Protein AF-A0A2A4S0X7-F1 (afdb_monomer)

Sequence (95 aa):
MVALALATQSVDLKTLDYGEMDRICLILGSEQCGVSPSLLEIADHTVHIQMLGLNSSMNVAIACSIAVYEMTRHLAGAISVPGLSNRIEGGDEKA

Mean predicted aligned error: 8.59 Å

Foldseek 3Di:
DEEEDDDPQAAALLPDDCPPPQDDDYHFQDPVGTGDPVCVVPHPHYYYHDDPDPDPDDDRVVRVVVNCVSSCVVCVVPDPDPPPVVPPVPPDDDD

Solvent-accessible surface area (backbone atoms only — not comparable to full-atom values): 6231 Å² total; per-residue (Å²): 72,40,31,55,37,92,50,98,81,36,41,51,55,90,72,56,87,62,90,85,66,88,72,82,50,78,42,74,35,50,95,87,72,41,54,54,70,75,57,61,74,71,28,79,37,45,22,28,79,87,67,92,64,92,58,92,73,74,60,58,70,60,52,47,53,54,48,54,51,54,54,46,62,72,34,65,84,73,56,89,51,92,78,52,80,82,63,72,79,78,77,84,80,89,133

Structure (mmCIF, N/CA/C/O backbone):
data_AF-A0A2A4S0X7-F1
#
_entry.id   AF-A0A2A4S0X7-F1
#
loop_
_atom_site.group_PDB
_atom_site.id
_atom_site.type_symbol
_atom_site.label_atom_id
_atom_site.label_alt_id
_atom_site.label_comp_id
_atom_site.label_asym_id
_atom_site.label_entity_id
_atom_site.label_seq_id
_atom_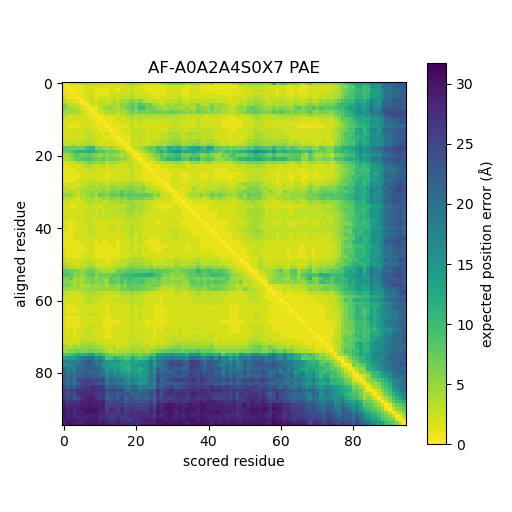site.pdbx_PDB_ins_code
_atom_site.Cartn_x
_atom_site.Cartn_y
_atom_site.Cartn_z
_atom_site.occupancy
_atom_site.B_iso_or_equiv
_atom_site.auth_seq_id
_atom_site.auth_comp_id
_atom_site.auth_asym_id
_atom_site.auth_atom_id
_atom_site.pdbx_PDB_model_num
ATOM 1 N N . MET A 1 1 ? -7.344 -7.883 -2.092 1.00 92.06 1 MET A N 1
ATOM 2 C CA . MET A 1 1 ? -7.629 -6.461 -1.833 1.00 92.06 1 MET A CA 1
ATOM 3 C C . MET A 1 1 ? -6.525 -5.915 -0.951 1.00 92.06 1 MET A C 1
ATOM 5 O O . MET A 1 1 ? -6.327 -6.413 0.147 1.00 92.06 1 MET A O 1
ATOM 9 N N . VAL A 1 2 ? -5.783 -4.930 -1.447 1.00 95.69 2 VAL A N 1
ATOM 10 C CA . VAL A 1 2 ? -4.703 -4.272 -0.703 1.00 95.69 2 VAL A CA 1
ATOM 11 C C . VAL A 1 2 ? -5.137 -2.838 -0.435 1.00 95.69 2 VAL A C 1
ATOM 13 O O . VAL A 1 2 ? -5.372 -2.089 -1.379 1.00 95.69 2 VAL A O 1
ATOM 16 N N . ALA A 1 3 ? -5.284 -2.454 0.829 1.00 97.31 3 ALA A N 1
ATOM 17 C CA . ALA A 1 3 ? -5.646 -1.100 1.225 1.00 97.31 3 ALA A CA 1
ATOM 18 C C . ALA A 1 3 ? -4.405 -0.275 1.556 1.00 97.31 3 ALA A C 1
ATOM 20 O O . ALA A 1 3 ? -3.632 -0.651 2.433 1.00 97.31 3 ALA A O 1
ATOM 21 N N . LEU A 1 4 ? -4.233 0.865 0.884 1.00 97.06 4 LEU A N 1
ATOM 22 C CA . LEU A 1 4 ? -3.171 1.816 1.195 1.00 97.06 4 LEU A CA 1
ATOM 23 C C . LEU A 1 4 ? -3.664 2.809 2.253 1.00 97.06 4 LEU A C 1
ATOM 25 O O . LEU A 1 4 ? -4.369 3.770 1.940 1.00 97.06 4 LEU A O 1
ATOM 29 N N . ALA A 1 5 ? -3.305 2.566 3.510 1.00 94.50 5 ALA A N 1
ATOM 30 C CA . ALA A 1 5 ? -3.715 3.387 4.640 1.00 94.50 5 ALA A CA 1
ATOM 31 C C . ALA A 1 5 ? -2.735 3.262 5.808 1.00 94.50 5 ALA A C 1
ATOM 33 O O . ALA A 1 5 ? -2.185 2.194 6.074 1.00 94.50 5 ALA A O 1
ATOM 34 N N . LEU A 1 6 ? -2.586 4.346 6.571 1.00 88.62 6 LEU A N 1
ATOM 35 C CA . LEU A 1 6 ? -1.976 4.257 7.891 1.00 88.62 6 LEU A CA 1
ATOM 36 C C . LEU A 1 6 ? -2.974 3.649 8.872 1.00 88.62 6 LEU A C 1
ATOM 38 O O . LEU A 1 6 ? -3.991 4.258 9.198 1.00 88.62 6 LEU A O 1
ATOM 42 N N . ALA A 1 7 ? -2.654 2.456 9.356 1.00 85.81 7 ALA A N 1
ATOM 43 C CA . ALA A 1 7 ? -3.403 1.767 10.396 1.00 85.81 7 ALA A CA 1
ATOM 44 C C . ALA A 1 7 ? -2.436 1.055 11.345 1.00 85.81 7 ALA A C 1
ATOM 46 O O . ALA A 1 7 ? -1.317 0.713 10.959 1.00 85.81 7 ALA A O 1
ATOM 47 N N . THR A 1 8 ? -2.875 0.781 12.574 1.00 84.12 8 THR A N 1
ATOM 48 C CA . THR A 1 8 ? -2.063 0.108 13.605 1.00 84.12 8 THR A CA 1
ATOM 49 C C . THR A 1 8 ? -1.485 -1.229 13.134 1.00 84.12 8 THR A C 1
ATOM 51 O O . THR A 1 8 ? -0.375 -1.584 13.507 1.00 84.12 8 THR A O 1
ATOM 54 N N . GLN A 1 9 ? -2.225 -1.946 12.289 1.00 87.50 9 GLN A N 1
ATOM 55 C CA . GLN A 1 9 ? -1.853 -3.247 11.725 1.00 87.50 9 GLN A CA 1
ATOM 56 C C . GLN A 1 9 ? -1.358 -3.169 10.273 1.00 87.50 9 GLN A C 1
ATOM 58 O O . GLN A 1 9 ? -1.280 -4.190 9.594 1.00 87.50 9 GLN A O 1
ATOM 63 N N . SER A 1 10 ? -1.064 -1.964 9.774 1.00 92.81 10 SER A N 1
ATOM 64 C CA . SER A 1 10 ? -0.525 -1.800 8.424 1.00 92.81 10 SER A CA 1
ATOM 65 C C . SER A 1 10 ? 0.938 -2.238 8.359 1.00 92.81 10 SER A C 1
ATOM 67 O O . SER A 1 10 ? 1.721 -1.943 9.261 1.00 92.81 10 SER A O 1
ATOM 69 N N . VAL A 1 11 ? 1.318 -2.908 7.273 1.00 94.94 11 VAL A N 1
ATOM 70 C CA . VAL A 1 11 ? 2.710 -3.306 7.005 1.00 94.94 11 VAL A CA 1
ATOM 71 C C . VAL A 1 11 ? 3.356 -2.373 5.983 1.00 94.94 11 VAL A C 1
ATOM 73 O O . VAL A 1 11 ? 2.655 -1.723 5.208 1.00 94.94 11 VAL A O 1
ATOM 76 N N . ASP A 1 12 ? 4.686 -2.289 5.968 1.00 95.12 12 ASP A N 1
ATOM 77 C CA . ASP A 1 12 ? 5.388 -1.531 4.928 1.00 95.12 12 ASP A CA 1
ATOM 78 C C . ASP A 1 12 ? 5.100 -2.171 3.561 1.00 95.12 12 ASP A C 1
ATOM 80 O O . ASP A 1 12 ? 5.292 -3.375 3.363 1.00 95.12 12 ASP A O 1
ATOM 84 N N . LEU A 1 13 ? 4.635 -1.361 2.609 1.00 95.31 13 LEU A N 1
ATOM 85 C CA . LEU A 1 13 ? 4.368 -1.771 1.233 1.00 95.31 13 LEU A CA 1
ATOM 86 C C . LEU A 1 13 ? 5.570 -2.483 0.596 1.00 95.31 13 LEU A C 1
ATOM 88 O O . LEU A 1 13 ? 5.397 -3.428 -0.175 1.00 95.31 13 LEU A O 1
ATOM 92 N N . LYS A 1 14 ? 6.786 -2.034 0.920 1.00 93.25 14 LYS A N 1
ATOM 93 C CA . LYS A 1 14 ? 8.026 -2.600 0.385 1.00 93.25 14 LYS A CA 1
ATOM 94 C C . LYS A 1 14 ? 8.266 -4.037 0.855 1.00 93.25 14 LYS A C 1
ATOM 96 O O . LYS A 1 14 ? 8.945 -4.798 0.172 1.00 93.25 14 LYS A O 1
ATOM 101 N N . THR A 1 15 ? 7.754 -4.393 2.032 1.00 92.88 15 THR A N 1
ATOM 102 C CA . THR A 1 15 ? 7.960 -5.706 2.660 1.00 92.88 15 THR A CA 1
ATOM 103 C C . THR A 1 15 ? 6.736 -6.608 2.564 1.00 92.88 15 THR A C 1
ATOM 105 O O . THR A 1 15 ? 6.740 -7.682 3.160 1.00 92.88 15 THR A O 1
ATOM 108 N N . LEU A 1 16 ? 5.675 -6.168 1.880 1.00 93.06 16 LEU A N 1
ATOM 109 C CA . LEU A 1 16 ? 4.516 -7.010 1.607 1.00 93.06 16 LEU A CA 1
ATOM 110 C C . LEU A 1 16 ? 4.970 -8.264 0.844 1.00 93.06 16 LEU A C 1
ATOM 112 O O . LEU A 1 16 ? 5.796 -8.178 -0.062 1.00 93.06 16 LEU A O 1
ATOM 116 N N . ASP A 1 17 ? 4.429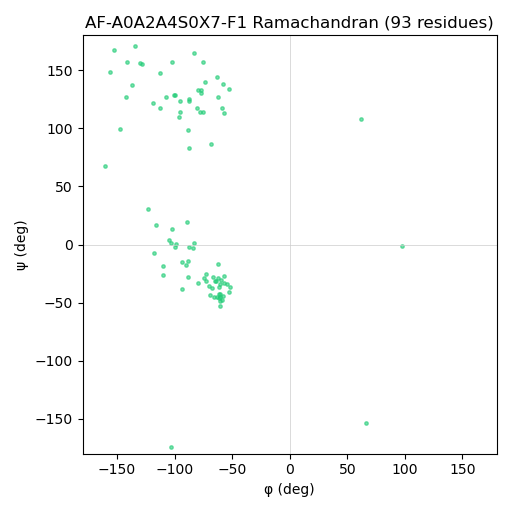 -9.421 1.214 1.00 90.38 17 ASP A N 1
ATOM 117 C CA . ASP A 1 17 ? 4.649 -10.655 0.466 1.00 90.38 17 ASP A CA 1
ATOM 118 C C . ASP A 1 17 ? 3.722 -10.691 -0.758 1.00 90.38 17 ASP A C 1
ATOM 120 O O . ASP A 1 17 ? 2.499 -10.678 -0.622 1.00 90.38 17 ASP A O 1
ATOM 124 N N . TYR A 1 18 ? 4.317 -10.710 -1.952 1.00 86.62 18 TYR A N 1
ATOM 125 C CA . TYR A 1 18 ? 3.615 -10.718 -3.239 1.00 86.62 18 TYR A CA 1
ATOM 126 C C . TYR A 1 18 ? 3.505 -12.123 -3.859 1.00 86.62 18 TYR A C 1
ATOM 128 O O . TYR A 1 18 ? 2.960 -12.250 -4.954 1.00 86.62 18 TYR A O 1
ATOM 136 N N . GLY A 1 19 ? 4.031 -13.168 -3.205 1.00 78.88 19 GLY A N 1
ATOM 137 C CA . GLY A 1 19 ? 4.348 -14.460 -3.828 1.00 78.88 19 GLY A CA 1
ATOM 138 C C . GLY A 1 19 ? 3.195 -15.191 -4.527 1.00 78.88 19 GLY A C 1
ATOM 139 O O . GLY A 1 19 ? 3.426 -15.828 -5.550 1.00 78.88 19 GLY A O 1
ATOM 140 N N . GLU A 1 20 ? 1.963 -15.071 -4.026 1.00 75.50 20 GLU A N 1
ATOM 141 C CA . GLU A 1 20 ? 0.768 -15.708 -4.616 1.00 75.50 20 GLU A CA 1
ATOM 142 C C . GLU A 1 20 ? -0.263 -14.681 -5.134 1.00 75.50 20 GLU A C 1
ATOM 144 O O . GLU A 1 20 ? -1.435 -14.992 -5.355 1.00 75.50 20 GLU A O 1
ATOM 149 N N . MET A 1 21 ? 0.145 -13.418 -5.318 1.00 82.94 21 MET A N 1
ATOM 150 C CA . MET A 1 21 ? -0.757 -12.338 -5.728 1.00 82.94 21 MET A CA 1
ATOM 151 C C . MET A 1 21 ? -0.897 -12.231 -7.253 1.00 82.94 21 MET A C 1
ATOM 153 O O . MET A 1 21 ? -0.304 -11.361 -7.887 1.00 82.94 21 MET A O 1
ATOM 157 N N . ASP A 1 22 ? -1.768 -13.050 -7.845 1.00 75.75 22 ASP A N 1
ATOM 158 C CA . ASP A 1 22 ? -2.025 -13.018 -9.298 1.00 75.75 22 ASP A CA 1
ATOM 159 C C . ASP A 1 22 ? -2.863 -11.810 -9.755 1.00 75.75 22 ASP A C 1
ATOM 161 O O . ASP A 1 22 ? -2.781 -11.359 -10.902 1.00 75.75 22 ASP A O 1
ATOM 165 N N . ARG A 1 23 ? -3.738 -11.295 -8.880 1.00 85.88 23 ARG A N 1
ATOM 166 C CA . ARG A 1 23 ? -4.620 -10.152 -9.162 1.00 85.88 23 ARG A CA 1
ATOM 167 C C . ARG A 1 23 ? -4.758 -9.272 -7.938 1.00 85.88 23 ARG A C 1
ATOM 169 O O . ARG A 1 23 ? -5.176 -9.724 -6.876 1.00 85.88 23 ARG A O 1
ATOM 176 N N . ILE A 1 24 ? -4.493 -7.985 -8.118 1.00 91.50 24 ILE A N 1
ATOM 177 C CA . ILE A 1 24 ? -4.506 -7.018 -7.028 1.00 91.50 24 ILE A CA 1
ATOM 178 C C . ILE A 1 24 ? -5.562 -5.952 -7.301 1.00 91.50 24 ILE A C 1
ATOM 180 O O . ILE A 1 24 ? -5.514 -5.236 -8.297 1.00 91.50 24 ILE A O 1
ATOM 184 N N . CYS A 1 25 ? -6.502 -5.826 -6.368 1.00 94.62 25 CYS A N 1
ATOM 185 C CA . CYS A 1 25 ? -7.355 -4.652 -6.240 1.00 94.62 25 CYS A CA 1
ATOM 186 C C . CYS A 1 25 ? -6.736 -3.733 -5.181 1.00 94.62 25 CYS A C 1
ATOM 188 O O . CYS A 1 25 ? -6.720 -4.095 -4.001 1.00 94.62 25 CYS A O 1
ATOM 190 N N . LEU A 1 26 ? -6.198 -2.590 -5.616 1.00 96.00 26 LEU A N 1
ATOM 191 C CA . LEU A 1 26 ? -5.644 -1.553 -4.746 1.00 96.00 26 LEU A CA 1
ATOM 192 C C . LEU A 1 26 ? -6.758 -0.591 -4.315 1.00 96.00 26 LEU A C 1
ATOM 194 O O . LEU A 1 26 ? -7.419 0.012 -5.159 1.00 96.00 26 LEU A O 1
ATOM 198 N N . ILE A 1 27 ? -6.947 -0.433 -3.007 1.00 97.12 27 ILE A N 1
ATOM 199 C CA . ILE A 1 27 ? -7.910 0.494 -2.409 1.00 97.12 27 ILE A CA 1
ATOM 200 C C . ILE A 1 27 ? -7.167 1.750 -1.969 1.00 97.12 27 ILE A C 1
ATOM 202 O O . ILE A 1 27 ? -6.180 1.677 -1.234 1.00 97.12 27 ILE A O 1
ATOM 206 N N . LEU A 1 28 ? -7.684 2.899 -2.387 1.00 95.75 28 LEU A N 1
ATOM 207 C CA . LEU A 1 28 ? -7.201 4.216 -1.993 1.00 95.75 28 LEU A CA 1
ATOM 208 C C . LEU A 1 28 ? -8.258 4.919 -1.145 1.00 95.75 28 LEU A C 1
ATOM 210 O O . LEU A 1 28 ? -9.459 4.722 -1.329 1.00 95.75 28 LEU A O 1
ATOM 214 N N . GLY A 1 29 ? -7.792 5.737 -0.209 1.00 92.19 29 GLY A N 1
ATOM 215 C CA . GLY A 1 29 ? -8.651 6.571 0.620 1.00 92.19 29 GLY A CA 1
ATOM 216 C C . GLY A 1 29 ? -9.061 7.876 -0.059 1.00 92.19 29 GLY A C 1
ATOM 217 O O . GLY A 1 29 ? -8.429 8.292 -1.025 1.00 92.19 29 GLY A O 1
ATOM 218 N N . SER A 1 30 ? -10.074 8.559 0.475 1.00 91.88 30 SER A N 1
ATOM 219 C CA . SER A 1 30 ? -10.338 9.953 0.094 1.00 91.88 30 SER A CA 1
ATOM 220 C C . SER A 1 30 ? -9.326 10.900 0.746 1.00 91.88 30 SER A C 1
ATOM 222 O O . SER A 1 30 ? -8.770 10.596 1.802 1.00 91.88 30 SER A O 1
ATOM 224 N N . GLU A 1 31 ? -9.117 12.080 0.165 1.00 87.94 31 GLU A N 1
ATOM 225 C CA . GLU A 1 31 ? -8.162 13.076 0.668 1.00 87.94 31 GLU A CA 1
ATOM 226 C C . GLU A 1 31 ? -8.471 13.538 2.095 1.00 87.94 31 G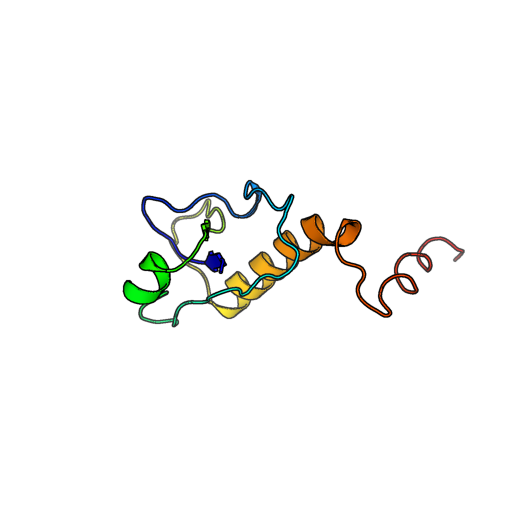LU A C 1
ATOM 228 O O . GLU A 1 31 ? -7.567 13.910 2.837 1.00 87.94 31 GLU A O 1
ATOM 233 N N . GLN A 1 32 ? -9.749 13.537 2.474 1.00 85.56 32 GLN A N 1
ATOM 234 C CA . GLN A 1 32 ? -10.196 14.048 3.768 1.00 85.56 32 GLN A CA 1
ATOM 235 C C . GLN A 1 32 ? -10.283 12.958 4.835 1.00 85.56 32 GLN A C 1
ATOM 237 O O . GLN A 1 32 ? -9.990 13.219 5.999 1.00 85.56 32 GLN A O 1
ATOM 242 N N . CYS A 1 33 ? -10.722 11.756 4.456 1.00 87.94 33 CYS A N 1
ATOM 243 C CA . CYS A 1 33 ? -11.095 10.715 5.415 1.00 87.94 33 CYS A CA 1
ATOM 244 C C . CYS A 1 33 ? -10.238 9.451 5.308 1.00 87.94 33 CYS A C 1
ATOM 246 O O . CYS A 1 33 ? -10.371 8.567 6.150 1.00 87.94 33 CYS A O 1
ATOM 248 N N . GLY A 1 34 ? -9.371 9.342 4.300 1.00 91.56 34 GLY A N 1
ATOM 249 C CA . GLY A 1 34 ? -8.618 8.120 4.051 1.00 91.56 34 GLY A CA 1
ATOM 250 C C . GLY A 1 34 ? -9.528 6.961 3.633 1.00 91.56 34 GLY A C 1
ATOM 251 O O . GLY A 1 34 ? -10.579 7.161 3.018 1.00 91.56 34 GLY A O 1
ATOM 252 N N . VAL A 1 35 ? -9.085 5.731 3.898 1.00 94.62 35 VAL A N 1
ATOM 253 C CA . VAL A 1 35 ? -9.851 4.513 3.595 1.00 94.62 35 VAL A CA 1
ATOM 254 C C . VAL A 1 35 ? -10.903 4.309 4.684 1.00 94.62 35 VAL A C 1
ATOM 256 O O . VAL A 1 35 ? -10.594 4.388 5.872 1.00 94.62 35 VAL A O 1
ATOM 259 N N . SER A 1 36 ? -12.150 4.034 4.296 1.00 94.75 36 SER A N 1
ATOM 260 C CA . SER A 1 36 ? -13.228 3.805 5.261 1.00 94.75 36 SER A CA 1
ATOM 261 C C . SER A 1 36 ? -12.966 2.559 6.122 1.00 94.75 36 SER A C 1
ATOM 263 O O . SER A 1 36 ? -12.517 1.550 5.571 1.00 94.75 36 SER A O 1
ATOM 265 N N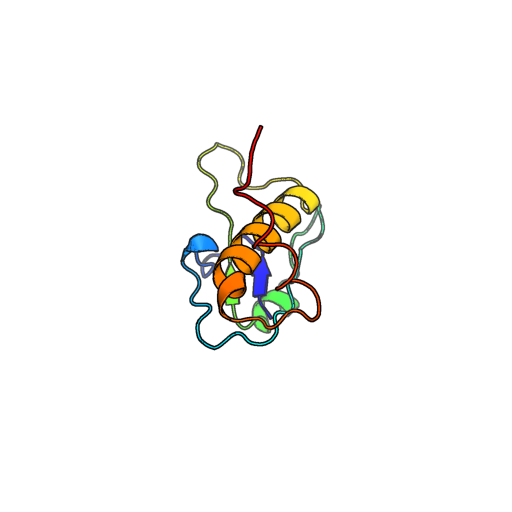 . PRO A 1 37 ? -13.346 2.552 7.414 1.00 93.62 37 PRO A N 1
ATOM 266 C CA . PRO A 1 37 ? -13.146 1.400 8.299 1.00 93.62 37 PRO A CA 1
ATOM 267 C C . PRO A 1 37 ? -13.704 0.081 7.746 1.00 93.62 37 PRO A C 1
ATOM 269 O O . PRO A 1 37 ? -13.020 -0.933 7.776 1.00 93.62 37 PRO A O 1
ATOM 272 N N . SER A 1 38 ? -14.888 0.114 7.129 1.00 94.81 38 SER A N 1
ATOM 273 C CA . SER A 1 38 ? -15.512 -1.062 6.506 1.00 94.81 38 SER A CA 1
ATOM 274 C C . SER A 1 38 ? -14.702 -1.657 5.348 1.00 94.81 38 SER A C 1
ATOM 276 O O . SER A 1 38 ? -14.782 -2.855 5.105 1.00 94.81 38 SER A O 1
ATOM 278 N N . LEU A 1 39 ? -13.915 -0.843 4.633 1.00 94.75 39 LEU A N 1
ATOM 279 C CA . LEU A 1 39 ? -13.010 -1.322 3.582 1.00 94.75 39 LEU A CA 1
ATOM 280 C C . LEU A 1 39 ? -11.715 -1.890 4.169 1.00 94.75 39 LEU A C 1
ATOM 282 O O . LEU A 1 39 ? -11.167 -2.828 3.601 1.00 94.75 39 LEU A O 1
ATOM 286 N N . LEU A 1 40 ? -11.239 -1.344 5.294 1.00 94.50 40 LEU A N 1
ATOM 287 C CA . LEU A 1 40 ? -10.081 -1.882 6.013 1.00 94.50 40 LEU A CA 1
ATOM 288 C C . LEU A 1 40 ? -10.385 -3.254 6.626 1.00 94.50 40 LEU A C 1
ATOM 290 O O . LEU A 1 40 ? -9.527 -4.127 6.595 1.00 94.50 40 LEU A O 1
ATOM 294 N N . GLU A 1 41 ? -11.602 -3.458 7.137 1.00 93.94 41 GLU A N 1
ATOM 295 C CA . GLU A 1 41 ? -12.039 -4.737 7.717 1.00 93.94 41 GLU A CA 1
ATOM 296 C C . GLU A 1 41 ? -12.086 -5.884 6.699 1.00 93.94 41 GLU A C 1
ATOM 298 O O . GLU A 1 41 ? -11.848 -7.032 7.067 1.00 93.94 41 GLU A O 1
ATOM 303 N N . ILE A 1 42 ? -12.382 -5.585 5.430 1.00 94.94 42 ILE A N 1
ATOM 304 C CA . ILE A 1 42 ? -12.481 -6.592 4.360 1.00 94.94 42 ILE A CA 1
ATOM 305 C C . ILE A 1 42 ? -11.224 -6.679 3.485 1.00 94.94 42 ILE A C 1
ATOM 307 O O . ILE A 1 42 ? -11.192 -7.468 2.542 1.00 94.94 42 ILE A O 1
ATOM 311 N N . ALA A 1 43 ? -10.213 -5.841 3.725 1.00 94.94 43 ALA A N 1
ATOM 312 C CA . ALA A 1 43 ? -8.978 -5.873 2.954 1.00 94.94 43 ALA A CA 1
ATOM 313 C C . ALA A 1 43 ? -8.095 -7.040 3.413 1.00 94.94 43 ALA A C 1
ATOM 315 O O . ALA A 1 43 ? -7.800 -7.167 4.598 1.00 94.94 43 ALA A O 1
ATOM 316 N N . ASP A 1 44 ? -7.605 -7.840 2.463 1.00 94.12 44 ASP A N 1
ATOM 317 C CA . ASP A 1 44 ? -6.673 -8.943 2.747 1.00 94.12 44 ASP A CA 1
ATOM 318 C C . ASP A 1 44 ? -5.364 -8.423 3.358 1.00 94.12 44 ASP A C 1
ATOM 320 O O . ASP A 1 44 ? -4.789 -9.033 4.258 1.00 94.12 44 ASP A O 1
ATOM 324 N N . HIS A 1 45 ? -4.914 -7.254 2.892 1.00 94.56 45 HIS A N 1
ATOM 325 C CA . HIS A 1 45 ? -3.741 -6.575 3.424 1.00 94.56 45 HIS A CA 1
ATOM 326 C C . HIS A 1 45 ? -4.007 -5.084 3.577 1.00 94.56 45 HIS A C 1
ATOM 328 O O . HIS A 1 45 ? -4.542 -4.440 2.675 1.00 94.56 45 HIS A O 1
ATOM 334 N N . THR A 1 46 ? -3.561 -4.518 4.695 1.00 96.94 46 THR A N 1
ATOM 335 C CA . THR A 1 46 ? -3.426 -3.068 4.851 1.00 96.94 46 THR A CA 1
ATOM 336 C C . THR A 1 46 ? -1.946 -2.724 4.831 1.00 96.94 46 THR A C 1
ATOM 338 O O . THR A 1 46 ? -1.162 -3.298 5.586 1.00 96.94 46 THR A O 1
ATOM 341 N N . VAL A 1 47 ? -1.560 -1.795 3.968 1.00 96.50 47 VAL A N 1
ATOM 342 C CA . VAL A 1 47 ? -0.168 -1.396 3.763 1.00 96.50 47 VAL A CA 1
ATOM 343 C C . VAL A 1 47 ? -0.010 0.109 3.871 1.00 96.50 47 VAL A C 1
ATOM 345 O O . VAL A 1 47 ? -0.946 0.865 3.607 1.00 96.50 47 VAL A O 1
ATOM 348 N N . HIS A 1 48 ? 1.193 0.551 4.210 1.00 96.06 48 HIS A N 1
ATOM 349 C CA . HIS A 1 48 ? 1.563 1.958 4.199 1.00 96.06 48 HIS A CA 1
ATOM 350 C C . HIS A 1 48 ? 2.872 2.180 3.442 1.00 96.06 48 HIS A C 1
ATOM 352 O O . HIS A 1 48 ? 3.711 1.291 3.322 1.00 96.06 48 HIS A O 1
ATOM 358 N N . ILE A 1 49 ? 3.053 3.401 2.942 1.00 94.75 49 ILE A N 1
ATOM 359 C CA . ILE A 1 49 ? 4.351 3.870 2.456 1.00 94.75 49 ILE A CA 1
ATOM 360 C C . ILE A 1 49 ? 5.089 4.450 3.656 1.00 94.75 49 ILE A C 1
ATOM 362 O O . ILE A 1 49 ? 4.565 5.341 4.328 1.00 94.75 49 ILE A O 1
ATOM 366 N N . GLN A 1 50 ? 6.300 3.963 3.925 1.00 91.50 50 GLN A N 1
ATOM 367 C CA . GLN A 1 50 ? 7.117 4.490 5.010 1.00 91.50 50 GLN A CA 1
ATOM 368 C C . GLN A 1 50 ? 7.387 5.988 4.799 1.00 91.50 50 GLN A C 1
ATOM 370 O O . GLN A 1 50 ? 8.042 6.400 3.841 1.00 91.50 50 GLN A O 1
ATOM 375 N N . MET A 1 51 ? 6.902 6.810 5.729 1.00 90.19 51 MET A N 1
ATOM 376 C CA . MET A 1 51 ? 7.204 8.238 5.788 1.00 90.19 51 MET A CA 1
ATOM 377 C C . MET A 1 51 ? 8.284 8.470 6.846 1.00 90.19 51 MET A C 1
ATOM 379 O O . MET A 1 51 ? 8.161 7.993 7.970 1.00 90.19 51 MET A O 1
ATOM 383 N N . LEU A 1 52 ? 9.359 9.173 6.482 1.00 87.50 52 LEU A N 1
ATOM 384 C CA . LEU A 1 52 ? 10.474 9.505 7.387 1.00 87.50 52 LEU A CA 1
ATOM 385 C C . LEU A 1 52 ? 10.435 10.968 7.870 1.00 87.50 52 LEU A C 1
ATOM 387 O O . LEU A 1 52 ? 11.337 11.416 8.572 1.00 87.50 52 LEU A O 1
ATOM 391 N N . GLY A 1 53 ? 9.421 11.730 7.450 1.00 88.25 53 GLY A N 1
ATOM 392 C CA . GLY A 1 53 ? 9.252 13.145 7.778 1.00 88.25 53 GLY A CA 1
ATOM 393 C C . GLY A 1 53 ? 8.201 13.393 8.861 1.00 88.25 53 GLY A C 1
ATOM 394 O O . GLY A 1 53 ? 7.635 12.468 9.431 1.00 88.25 53 GLY A O 1
ATOM 395 N N . LEU A 1 54 ? 7.914 14.673 9.111 1.00 85.31 54 LEU A N 1
ATOM 396 C CA . LEU A 1 54 ? 6.907 15.102 10.094 1.00 85.31 54 LEU A CA 1
ATOM 397 C C . LEU A 1 54 ? 5.466 14.845 9.634 1.00 85.31 54 LEU A C 1
ATOM 399 O O . LEU A 1 54 ? 4.562 14.728 10.457 1.00 85.31 54 LEU A O 1
ATOM 403 N N . ASN A 1 55 ? 5.249 14.784 8.319 1.00 85.56 55 ASN A N 1
ATOM 404 C CA . ASN A 1 55 ? 3.930 14.535 7.762 1.00 85.56 55 ASN A CA 1
ATOM 405 C C . ASN A 1 55 ? 3.590 13.055 7.875 1.00 85.56 55 ASN A C 1
ATOM 407 O O . ASN A 1 55 ? 4.375 12.196 7.480 1.00 85.56 55 ASN A O 1
ATOM 411 N N . SER A 1 56 ? 2.379 12.788 8.347 1.00 79.38 56 SER A N 1
ATOM 412 C CA . SER A 1 56 ? 1.791 11.455 8.387 1.00 79.38 56 SER A CA 1
ATOM 413 C C . SER A 1 56 ? 1.056 11.097 7.095 1.00 79.38 56 SER A C 1
ATOM 415 O O . SER A 1 56 ? 0.516 10.011 6.982 1.00 79.38 56 SER A O 1
ATOM 417 N N . SER A 1 57 ? 0.974 11.982 6.103 1.00 85.06 57 SER A N 1
ATOM 418 C CA . SER A 1 57 ? 0.341 11.636 4.830 1.00 85.06 57 SER A CA 1
ATOM 419 C C . SER A 1 57 ? 0.901 12.439 3.666 1.00 85.06 57 SER A C 1
ATOM 421 O O . SER A 1 57 ? 1.623 13.426 3.832 1.00 85.06 57 SER A O 1
ATOM 423 N N . MET A 1 58 ? 0.555 11.991 2.467 1.00 90.50 58 MET A N 1
ATOM 424 C CA . MET A 1 58 ? 0.823 12.681 1.217 1.00 90.50 58 MET A CA 1
ATOM 425 C C . MET A 1 58 ? -0.428 12.677 0.344 1.00 90.50 58 MET A C 1
ATOM 427 O O . MET A 1 58 ? -1.403 11.986 0.630 1.00 90.50 58 MET A O 1
ATOM 431 N N . ASN A 1 59 ? -0.381 13.445 -0.742 1.00 93.25 59 ASN A N 1
ATOM 432 C CA . ASN A 1 59 ? -1.432 13.454 -1.749 1.00 93.25 59 ASN A CA 1
ATOM 433 C C . ASN A 1 59 ? -1.741 12.026 -2.242 1.00 93.25 59 ASN A C 1
ATOM 435 O O . ASN A 1 59 ? -0.826 11.269 -2.574 1.00 93.25 59 ASN A O 1
ATOM 439 N N . VAL A 1 60 ? -3.030 11.681 -2.324 1.00 94.25 60 VAL A N 1
ATOM 440 C CA . VAL A 1 60 ? -3.481 10.322 -2.661 1.00 94.25 60 VAL A CA 1
ATOM 441 C C . VAL A 1 60 ? -3.016 9.860 -4.044 1.00 94.25 60 VAL A C 1
ATOM 443 O O . VAL A 1 60 ? -2.688 8.689 -4.214 1.00 94.25 60 VAL A O 1
ATOM 446 N N . ALA A 1 61 ? -2.906 10.760 -5.025 1.00 94.62 61 ALA A N 1
ATOM 447 C CA . ALA A 1 61 ? -2.429 10.406 -6.359 1.00 94.62 61 ALA A CA 1
ATOM 448 C C . ALA A 1 61 ? -0.928 10.071 -6.351 1.00 94.62 61 ALA A C 1
ATOM 450 O O . ALA A 1 61 ? -0.493 9.146 -7.040 1.00 94.62 61 ALA A O 1
ATOM 451 N N . ILE A 1 62 ? -0.138 10.767 -5.527 1.00 94.94 62 ILE A N 1
ATOM 452 C CA . ILE A 1 62 ? 1.285 10.452 -5.327 1.00 94.94 62 ILE A CA 1
ATOM 453 C C . ILE A 1 62 ? 1.437 9.126 -4.580 1.00 94.94 62 ILE A C 1
ATOM 455 O O . ILE A 1 62 ? 2.220 8.279 -5.004 1.00 94.94 62 ILE A O 1
ATOM 459 N N . ALA A 1 63 ? 0.638 8.908 -3.533 1.00 95.25 63 ALA A N 1
ATOM 460 C CA . ALA A 1 63 ? 0.606 7.642 -2.806 1.00 95.25 63 ALA A CA 1
ATOM 461 C C . ALA A 1 63 ? 0.248 6.470 -3.737 1.00 95.25 63 ALA A C 1
ATOM 463 O O . ALA A 1 63 ? 0.927 5.448 -3.733 1.00 95.25 63 ALA A O 1
ATOM 464 N N . CYS A 1 64 ? -0.756 6.651 -4.601 1.00 96.19 64 CYS A N 1
ATOM 465 C CA . CYS A 1 64 ? -1.132 5.692 -5.638 1.00 96.19 64 CYS A CA 1
ATOM 466 C C . CYS A 1 64 ? 0.027 5.406 -6.599 1.00 96.19 64 CYS A C 1
ATOM 468 O O . CYS A 1 64 ? 0.344 4.249 -6.852 1.00 96.19 64 CYS A O 1
ATOM 470 N N . SER A 1 65 ? 0.694 6.451 -7.093 1.00 96.75 65 SER A N 1
ATOM 471 C CA . SER A 1 65 ? 1.802 6.314 -8.045 1.00 96.75 65 SER A CA 1
ATOM 472 C C . SER A 1 65 ? 2.963 5.510 -7.456 1.00 96.75 65 SER A C 1
ATOM 474 O O . SER A 1 65 ? 3.470 4.595 -8.102 1.00 96.75 65 SER A O 1
ATOM 476 N N . ILE A 1 66 ? 3.350 5.810 -6.212 1.00 95.94 66 ILE A N 1
ATOM 477 C CA . ILE A 1 66 ? 4.384 5.064 -5.482 1.00 95.94 66 ILE A CA 1
ATOM 478 C C . ILE A 1 66 ? 3.932 3.622 -5.253 1.00 95.94 66 ILE A C 1
ATOM 480 O O . ILE A 1 66 ? 4.710 2.699 -5.491 1.00 95.94 66 ILE A O 1
ATOM 484 N N . ALA A 1 67 ? 2.677 3.427 -4.833 1.00 95.69 67 ALA A N 1
ATOM 485 C CA . ALA A 1 67 ? 2.148 2.103 -4.556 1.00 95.69 67 ALA A CA 1
ATOM 486 C C . ALA A 1 67 ? 2.173 1.212 -5.795 1.00 95.69 67 ALA A C 1
ATOM 488 O O . ALA A 1 67 ? 2.771 0.142 -5.780 1.00 95.69 67 ALA A O 1
ATOM 489 N N . VAL A 1 68 ? 1.606 1.689 -6.901 1.00 94.75 68 VAL A N 1
ATOM 490 C CA . VAL A 1 68 ? 1.585 0.952 -8.165 1.00 94.75 68 VAL A CA 1
ATOM 491 C C . VAL A 1 68 ? 3.002 0.677 -8.666 1.00 94.75 68 VAL A C 1
ATOM 493 O O . VAL A 1 68 ? 3.272 -0.440 -9.100 1.00 94.75 68 VAL A O 1
ATOM 496 N N . TYR A 1 69 ? 3.924 1.641 -8.586 1.00 94.31 69 TYR A N 1
ATOM 497 C CA . TYR A 1 69 ? 5.313 1.425 -9.001 1.00 94.31 69 TYR A CA 1
ATOM 498 C C . TYR A 1 69 ? 5.997 0.316 -8.191 1.00 94.31 69 TYR A C 1
ATOM 500 O O . TYR A 1 69 ? 6.591 -0.593 -8.768 1.00 94.31 69 TYR A O 1
ATOM 508 N N . GLU A 1 70 ? 5.885 0.348 -6.864 1.00 92.88 70 GLU A N 1
ATOM 509 C CA . GLU A 1 70 ? 6.509 -0.669 -6.015 1.00 92.88 70 GLU A CA 1
ATOM 510 C C . GLU A 1 70 ? 5.871 -2.047 -6.241 1.00 92.88 70 GLU A C 1
ATOM 512 O O . GLU A 1 70 ? 6.580 -3.026 -6.455 1.00 92.88 70 GLU A O 1
ATOM 517 N N . MET A 1 71 ? 4.539 -2.127 -6.299 1.00 92.06 71 MET A N 1
ATOM 518 C CA . MET A 1 71 ? 3.836 -3.388 -6.558 1.00 92.06 71 MET A CA 1
ATOM 519 C C . MET A 1 71 ? 4.208 -3.958 -7.930 1.00 92.06 71 MET A C 1
ATOM 521 O O . MET A 1 71 ? 4.541 -5.133 -8.049 1.00 92.06 71 MET A O 1
ATOM 525 N N . THR A 1 72 ? 4.215 -3.127 -8.977 1.00 89.50 72 THR A N 1
ATOM 526 C CA . THR A 1 72 ? 4.596 -3.571 -10.328 1.00 89.50 72 THR A CA 1
ATOM 527 C C . THR A 1 72 ? 6.052 -4.007 -10.410 1.00 89.50 72 THR A C 1
ATOM 529 O O . THR A 1 72 ? 6.339 -4.941 -11.148 1.00 89.50 72 THR A O 1
ATOM 532 N N . ARG A 1 73 ? 6.964 -3.421 -9.628 1.00 87.19 73 ARG A N 1
ATOM 533 C CA . ARG A 1 73 ? 8.359 -3.873 -9.544 1.00 87.19 73 ARG A CA 1
ATOM 534 C C . ARG A 1 73 ? 8.479 -5.308 -9.022 1.00 87.19 73 ARG A C 1
ATOM 536 O O . ARG A 1 73 ? 9.266 -6.071 -9.576 1.00 87.19 73 ARG A O 1
ATOM 543 N N . HIS A 1 74 ? 7.720 -5.680 -7.989 1.00 83.62 74 HIS 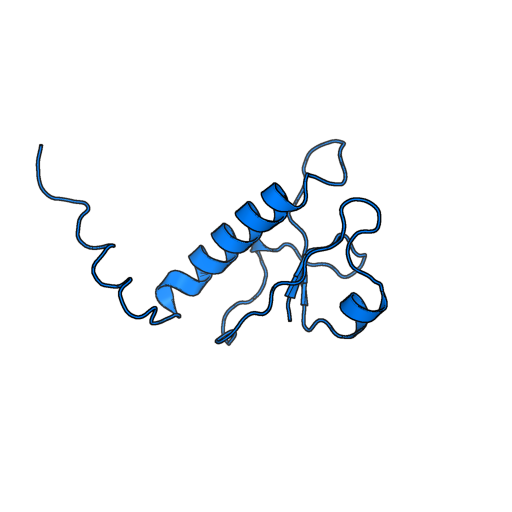A N 1
ATOM 544 C CA . HIS A 1 74 ? 7.709 -7.057 -7.462 1.00 83.62 74 HIS A CA 1
ATOM 545 C C . HIS A 1 74 ? 6.986 -8.026 -8.403 1.00 83.62 74 HIS A C 1
ATOM 547 O O . HIS A 1 74 ? 7.366 -9.186 -8.526 1.00 83.62 74 HIS A O 1
ATOM 553 N N . LEU A 1 75 ? 5.987 -7.526 -9.129 1.00 80.94 75 LEU A N 1
ATOM 554 C CA . LEU A 1 75 ? 5.157 -8.313 -10.038 1.00 80.94 75 LEU A CA 1
ATOM 555 C C . LEU A 1 75 ? 5.714 -8.426 -11.466 1.00 80.94 75 LEU A C 1
ATOM 557 O O . LEU A 1 75 ? 5.262 -9.284 -12.219 1.00 80.94 75 LEU A O 1
ATOM 561 N N . ALA A 1 76 ? 6.693 -7.609 -11.864 1.00 69.06 76 ALA A N 1
ATOM 562 C CA . ALA A 1 76 ? 7.248 -7.589 -13.223 1.00 69.06 76 ALA A CA 1
ATOM 563 C C . ALA A 1 76 ? 7.923 -8.912 -13.639 1.00 69.06 76 ALA A C 1
ATOM 565 O O . ALA A 1 76 ? 8.112 -9.142 -14.831 1.00 69.06 76 ALA A O 1
ATOM 566 N N . GLY A 1 77 ? 8.251 -9.793 -12.685 1.00 60.12 77 GLY A N 1
ATOM 567 C CA . GLY A 1 77 ? 8.688 -11.170 -12.953 1.00 60.12 77 GLY A CA 1
ATOM 568 C C . GLY A 1 77 ? 7.568 -12.223 -12.932 1.00 60.12 77 GLY A C 1
ATOM 569 O O . GLY A 1 77 ? 7.782 -13.331 -13.414 1.00 60.12 77 GLY A O 1
ATOM 570 N N . ALA A 1 78 ? 6.392 -11.893 -12.387 1.00 55.47 78 ALA A N 1
ATOM 571 C CA . ALA A 1 78 ? 5.288 -12.823 -12.124 1.00 55.47 78 ALA A CA 1
ATOM 572 C C . ALA A 1 78 ? 4.065 -12.603 -13.035 1.00 55.47 78 ALA A C 1
ATOM 574 O O . ALA A 1 78 ? 3.325 -13.542 -13.321 1.00 55.47 78 ALA A O 1
ATOM 575 N N . ILE A 1 79 ? 3.850 -11.383 -13.542 1.00 55.19 79 ILE A N 1
ATOM 576 C CA . ILE A 1 79 ? 2.709 -11.065 -14.404 1.00 55.19 79 ILE A CA 1
ATOM 577 C C . ILE A 1 79 ? 3.121 -11.161 -15.874 1.00 55.19 79 ILE A C 1
ATOM 579 O O . ILE A 1 79 ? 3.865 -10.327 -16.391 1.00 55.19 79 ILE A O 1
ATOM 583 N N . SER A 1 80 ? 2.548 -12.133 -16.589 1.00 50.91 80 SER A N 1
ATOM 584 C CA . SER A 1 80 ? 2.476 -12.094 -18.053 1.00 50.91 80 SER A CA 1
ATOM 585 C C . SER A 1 80 ? 1.525 -10.967 -18.457 1.00 50.91 80 SER A C 1
ATOM 587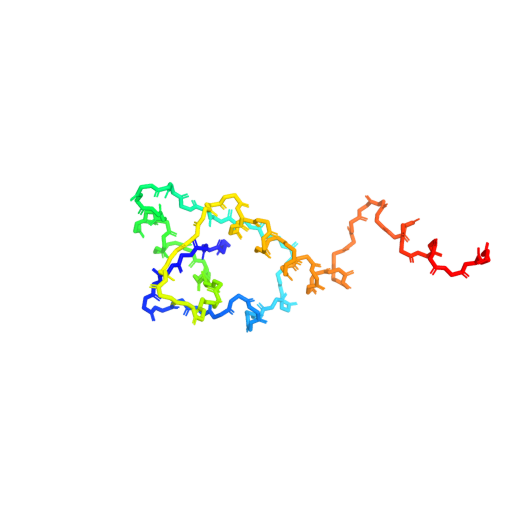 O O . SER A 1 80 ? 0.321 -11.167 -18.601 1.00 50.91 80 SER A O 1
ATOM 589 N N . VAL A 1 81 ? 2.045 -9.743 -18.570 1.00 54.91 81 VAL A N 1
ATOM 590 C CA . VAL A 1 81 ? 1.294 -8.625 -19.149 1.00 54.91 81 VAL A CA 1
ATOM 591 C C . VAL A 1 81 ? 1.334 -8.807 -20.669 1.00 54.91 81 VAL A C 1
ATOM 593 O O . VAL A 1 81 ? 2.420 -8.692 -21.252 1.00 54.91 81 VAL A O 1
ATOM 596 N N . PRO A 1 82 ? 0.199 -9.073 -21.346 1.00 47.62 82 PRO A N 1
ATOM 597 C CA . PRO A 1 82 ? 0.181 -9.199 -22.798 1.00 47.62 82 PRO A CA 1
ATOM 598 C C . PRO A 1 82 ? 0.725 -7.909 -23.428 1.00 47.62 82 PRO A C 1
ATOM 600 O O . PRO A 1 82 ? 0.133 -6.842 -23.284 1.00 47.62 82 PRO A O 1
ATOM 603 N N . GLY A 1 83 ? 1.886 -7.997 -24.085 1.00 55.44 83 GLY A N 1
ATOM 604 C CA . GLY A 1 83 ? 2.550 -6.865 -24.745 1.00 55.44 83 GLY A CA 1
ATOM 605 C C . GLY A 1 83 ? 3.663 -6.151 -23.960 1.00 55.44 83 GLY A C 1
ATOM 606 O O . GLY A 1 83 ? 4.271 -5.240 -24.520 1.00 55.44 83 GLY A O 1
ATOM 607 N N . LEU A 1 84 ? 3.987 -6.547 -22.720 1.00 55.19 84 LEU A N 1
ATOM 608 C CA . LEU A 1 84 ? 5.103 -5.944 -21.963 1.00 55.19 84 LEU A CA 1
ATOM 609 C C . LEU A 1 84 ? 6.455 -6.632 -22.220 1.00 55.19 84 LEU A C 1
ATOM 611 O O . LEU A 1 84 ? 7.487 -5.962 -22.195 1.00 55.19 84 LEU A O 1
ATOM 615 N N . SER A 1 85 ? 6.457 -7.928 -22.559 1.00 50.19 85 SER A N 1
ATOM 616 C CA . SER A 1 85 ? 7.680 -8.683 -22.892 1.00 50.19 85 SER A CA 1
ATOM 617 C C . SER A 1 85 ? 8.477 -8.062 -24.049 1.00 50.19 85 SER A C 1
ATOM 619 O O . SER A 1 85 ? 9.695 -8.158 -24.064 1.00 50.19 85 SER A O 1
ATOM 621 N N . ASN A 1 86 ? 7.822 -7.331 -24.961 1.00 43.22 86 ASN A N 1
ATOM 622 C CA . ASN A 1 86 ? 8.475 -6.677 -26.103 1.00 43.22 86 ASN A CA 1
ATOM 623 C C . ASN A 1 86 ? 9.109 -5.308 -25.792 1.00 43.22 86 ASN A C 1
ATOM 625 O O . ASN A 1 86 ? 9.598 -4.653 -26.710 1.00 43.22 86 ASN A O 1
ATOM 629 N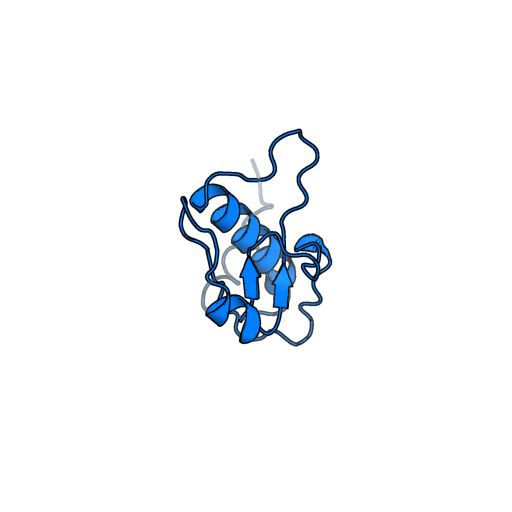 N . ARG A 1 87 ? 9.064 -4.813 -24.546 1.00 52.28 87 ARG A N 1
ATOM 630 C CA . ARG A 1 87 ? 9.569 -3.466 -24.210 1.00 52.28 87 ARG A CA 1
ATOM 631 C C . ARG A 1 87 ? 10.835 -3.443 -23.361 1.00 52.28 87 ARG A C 1
ATOM 633 O O . ARG A 1 87 ? 11.495 -2.411 -23.338 1.00 52.28 87 ARG A O 1
ATOM 640 N N . ILE A 1 88 ? 11.181 -4.539 -22.689 1.00 52.47 88 ILE A N 1
ATOM 641 C CA . I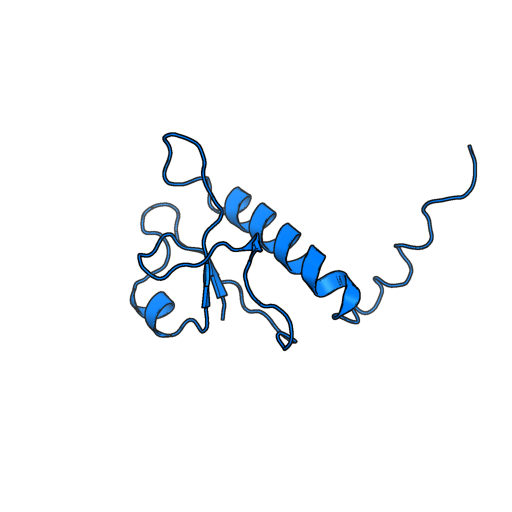LE A 1 88 ? 12.328 -4.566 -21.765 1.00 52.47 88 ILE A CA 1
ATOM 642 C C . ILE A 1 88 ? 13.632 -4.976 -22.484 1.00 52.47 88 ILE A C 1
ATOM 644 O O . ILE A 1 88 ? 14.711 -4.636 -22.017 1.00 52.47 88 ILE A O 1
ATOM 648 N N . GLU A 1 89 ? 13.562 -5.583 -23.674 1.00 45.84 89 GLU A N 1
ATOM 649 C CA . GLU A 1 89 ? 14.755 -5.958 -24.463 1.00 45.84 89 GLU A CA 1
ATOM 650 C C . GLU A 1 89 ? 15.333 -4.823 -25.338 1.00 45.84 89 GLU A C 1
ATOM 652 O O . GLU A 1 89 ? 16.365 -4.996 -25.974 1.00 45.84 89 GLU A O 1
ATOM 657 N N . GLY A 1 90 ? 14.718 -3.636 -25.372 1.00 43.25 90 GLY A N 1
ATOM 658 C CA . GLY A 1 90 ? 15.140 -2.527 -26.247 1.00 43.25 90 GLY A CA 1
ATOM 659 C C . GLY A 1 90 ? 16.183 -1.569 -25.661 1.00 43.25 90 GLY A C 1
ATOM 660 O O . GLY A 1 90 ? 16.250 -0.423 -26.099 1.00 43.25 90 GLY A O 1
ATOM 661 N N . GLY A 1 91 ? 16.924 -1.980 -24.631 1.00 47.09 91 GLY A N 1
ATOM 662 C CA . GLY A 1 91 ? 17.719 -1.081 -23.792 1.00 47.09 91 GLY A CA 1
ATOM 663 C C . GLY A 1 91 ? 19.206 -1.396 -23.705 1.00 47.09 91 GLY A C 1
ATOM 664 O O . GLY A 1 91 ? 19.771 -1.126 -22.656 1.00 47.09 91 GLY A O 1
ATOM 665 N N . ASP A 1 92 ? 19.827 -1.974 -24.739 1.00 49.53 92 ASP A N 1
ATOM 666 C CA . ASP A 1 92 ? 21.293 -1.972 -24.855 1.00 49.53 92 ASP A CA 1
ATOM 667 C C . ASP A 1 92 ? 21.765 -2.234 -26.301 1.00 49.53 92 ASP A C 1
ATOM 669 O O . ASP A 1 92 ? 22.348 -3.268 -26.616 1.00 49.53 92 ASP A O 1
ATOM 673 N N . GLU A 1 93 ? 21.505 -1.304 -27.228 1.00 44.78 93 GLU A N 1
ATOM 674 C CA . GLU A 1 93 ? 22.2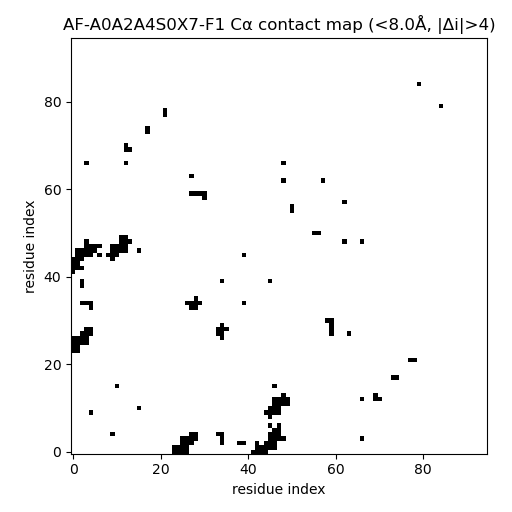82 -1.275 -28.474 1.00 44.78 93 GLU A CA 1
ATOM 675 C C . GLU A 1 93 ? 22.463 0.152 -29.028 1.00 44.78 93 GLU A C 1
ATOM 677 O O . GLU A 1 93 ? 21.604 0.703 -29.709 1.00 44.78 93 GLU A O 1
ATOM 682 N N . LYS A 1 94 ? 23.651 0.702 -28.738 1.00 38.28 94 LYS A N 1
ATOM 683 C CA . LYS A 1 94 ? 24.415 1.724 -29.482 1.00 38.28 94 LYS A CA 1
ATOM 684 C C . LYS A 1 94 ? 23.814 3.127 -29.682 1.00 38.28 94 LYS A C 1
ATOM 686 O O . LYS A 1 94 ? 23.049 3.363 -30.614 1.00 38.28 94 LYS A O 1
ATOM 691 N N . ALA A 1 95 ? 24.393 4.092 -28.962 1.00 38.00 95 ALA A N 1
ATOM 692 C CA . ALA A 1 95 ? 24.948 5.328 -29.532 1.00 38.00 95 ALA A CA 1
ATOM 693 C C . ALA A 1 95 ? 26.057 5.873 -28.621 1.00 38.00 95 ALA A C 1
ATOM 695 O O . ALA A 1 95 ? 25.826 5.921 -27.393 1.00 38.00 95 ALA A O 1
#

Secondary structure (DSSP, 8-state):
-EEE---TTPEEGGG---TT-SS--EE--BTTTBS-HHHHHT-SEEEEPPP-SS-S---HHHHHHHHHHHHHHHHTTT---TTTTTTSSSS-S--

pLDDT: mean 82.7, std 17.59, range [38.0, 97.31]

Nearest PDB structures (foldseek):
  7edc-assembly1_A-2  TM=9.087E-01  e=2.017E-05  Escherichia coli
  5l0z-assembly1_B  TM=9.248E-01  e=3.729E-05  Sinorhizobium meliloti 1021
  7qiu-assembly1_B  TM=8.669E-01  e=3.317E-04  Bacillus subtilis
  4x3m-assembly1_B  TM=8.204E-01  e=1.214E-03  Thermus thermophilus HB8
  2i6d-assembly1_A  TM=8.435E-01  e=2.950E-03  Porphyromonas gingivalis W83

Radius of gyration: 15.77 Å; Cα contacts (8 Å, |Δi|>4): 97; chains: 1; bounding box: 40×31×43 Å